Protein AF-A0A8B5S0A4-F1 (afdb_monomer)

Organism: Acinetobacter bereziniae (NCBI:txid106648)

Mean predicted aligned error: 8.19 Å

Secondary structure (DSSP, 8-state):
--PPPPPSEEEEEEETTEEEEEETTEEEEEETTEEEEEPTTSPEEE--HHHHHH-HHHHHHHHHHHHHHHHHHHHHHHHHT-PPPHHHHHHHHHTT----

Nearest PDB structures (foldseek):
  6n45-assembly1_B  TM=5.527E-01  e=1.061E-01  Homo sapiens
  5zn7-assembly1_C  TM=6.203E-01  e=3.363E+00  soil metagenome
  8ro0-assembly1_TF  TM=5.798E-01  e=4.047E+00  Caenorhabditis elegans
  6vc7-assembly2_B  TM=4.198E-01  e=5.509E+00  Salmonella enterica subsp. enterica serovar Typhimurium

Sequence (100 aa):
MTSIPQKKTEFISNENGEFRMRIYSYEYIQKDGEIYRVSKSGYLFLI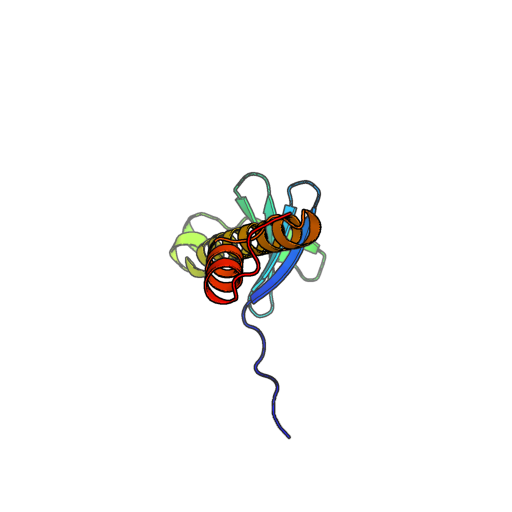EFAEHLEKPWIRLSFERERKFQKRKALAIGLQNSNIPSYERRAFKKRMGWVGA

Solvent-accessible surface area (backbone atoms only — not comparable to full-atom values): 5993 Å² total; per-residue (Å²): 135,85,79,76,80,79,68,58,63,44,83,73,49,76,54,98,72,35,40,31,34,32,49,64,95,40,43,33,38,35,44,96,90,45,48,24,41,47,44,99,88,67,50,76,42,75,61,48,72,69,56,45,69,77,41,48,65,59,61,52,48,54,56,50,49,52,54,47,52,53,52,50,53,49,51,52,50,39,62,73,65,67,54,71,48,72,67,54,46,55,48,32,54,75,71,67,68,74,86,132

Foldseek 3Di:
DDDDPPDQKDFDDCPPQWGWIDGHNWIWIDHPNWIWTQDPVGDTHTQDPVNCVVCVVVVVSSVVVVVVVVVVVVVVVCVVVVPQDPVSVVVCVVVVNPDD

Structure (mmCIF, N/CA/C/O backbone):
data_AF-A0A8B5S0A4-F1
#
_entry.id   AF-A0A8B5S0A4-F1
#
loop_
_atom_site.group_PDB
_atom_site.id
_atom_site.type_symbol
_atom_site.label_atom_id
_atom_site.label_alt_id
_atom_site.label_comp_id
_atom_site.label_asym_id
_atom_site.label_entity_id
_atom_site.label_seq_id
_atom_site.pdbx_PDB_ins_code
_atom_site.Cartn_x
_atom_site.Cartn_y
_atom_site.Cartn_z
_atom_site.occupancy
_atom_site.B_iso_or_equiv
_atom_site.auth_seq_id
_atom_site.auth_comp_id
_atom_site.auth_asym_id
_atom_site.auth_atom_id
_atom_site.pdbx_PDB_model_num
ATOM 1 N N . MET A 1 1 ? 20.474 -19.448 19.251 1.00 45.47 1 MET A N 1
ATOM 2 C CA . MET A 1 1 ? 19.165 -19.244 18.592 1.00 45.47 1 MET A CA 1
ATOM 3 C C . MET A 1 1 ? 19.140 -17.843 18.004 1.00 45.47 1 MET A C 1
ATOM 5 O O . MET A 1 1 ? 19.114 -16.881 18.757 1.00 45.47 1 MET A O 1
ATOM 9 N N . THR A 1 2 ? 19.246 -17.707 16.685 1.00 46.59 2 THR A N 1
ATOM 10 C CA . THR A 1 2 ? 19.137 -16.413 15.999 1.00 46.59 2 THR A CA 1
ATOM 11 C C . THR A 1 2 ? 17.657 -16.076 15.821 1.00 46.59 2 THR A C 1
ATOM 13 O O . THR A 1 2 ? 16.948 -16.729 15.062 1.00 46.59 2 THR A O 1
ATOM 16 N N . SER A 1 3 ? 17.170 -15.087 16.571 1.00 50.38 3 SER A N 1
ATOM 17 C CA . SER A 1 3 ? 15.828 -14.530 16.382 1.00 50.38 3 SER A CA 1
ATOM 18 C C . SER A 1 3 ? 15.753 -13.893 14.994 1.00 50.38 3 SER A C 1
ATOM 20 O O . SER A 1 3 ? 16.531 -12.988 14.686 1.00 50.38 3 SER A O 1
ATOM 22 N N . ILE A 1 4 ? 14.860 -14.385 14.133 1.00 64.44 4 ILE A N 1
ATOM 23 C CA . ILE A 1 4 ? 14.584 -13.743 12.845 1.00 64.44 4 ILE A CA 1
ATOM 24 C C . ILE A 1 4 ? 13.984 -12.368 13.166 1.00 64.44 4 ILE A C 1
ATOM 26 O O . ILE A 1 4 ? 12.984 -12.311 13.888 1.00 64.44 4 ILE A O 1
ATOM 30 N N . PRO A 1 5 ? 14.554 -11.257 12.664 1.00 67.44 5 PRO A N 1
ATOM 31 C CA . PRO A 1 5 ? 13.985 -9.943 12.911 1.00 67.44 5 PRO A CA 1
ATOM 32 C C . PRO A 1 5 ? 12.549 -9.923 12.384 1.00 67.44 5 PRO A C 1
ATOM 34 O O . PRO A 1 5 ? 12.306 -10.175 11.201 1.00 67.44 5 PRO A O 1
ATOM 37 N N . GLN A 1 6 ? 11.589 -9.651 13.271 1.00 66.62 6 GLN A N 1
ATOM 38 C CA . GLN A 1 6 ? 10.186 -9.554 12.886 1.00 66.62 6 GLN A CA 1
ATOM 39 C C . GLN A 1 6 ? 10.035 -8.458 11.826 1.00 66.62 6 GLN A C 1
ATOM 41 O O . GLN A 1 6 ? 10.424 -7.304 12.037 1.00 66.62 6 GLN A O 1
ATOM 46 N N . LYS A 1 7 ? 9.493 -8.826 10.660 1.00 74.44 7 LYS A N 1
ATOM 47 C CA . LYS A 1 7 ? 9.223 -7.868 9.587 1.00 74.44 7 LYS A CA 1
ATOM 48 C C . LYS A 1 7 ? 8.182 -6.865 10.075 1.00 74.44 7 LYS A C 1
ATOM 50 O O . LYS A 1 7 ? 7.077 -7.238 10.447 1.00 74.44 7 LYS A O 1
ATOM 55 N N . LYS A 1 8 ? 8.543 -5.581 10.054 1.00 85.88 8 LYS A N 1
ATOM 56 C CA . LYS A 1 8 ? 7.652 -4.483 10.466 1.00 85.88 8 LYS A CA 1
ATOM 57 C C . LYS A 1 8 ? 6.522 -4.238 9.464 1.00 85.88 8 LYS A C 1
ATOM 59 O O . LYS A 1 8 ? 5.478 -3.733 9.852 1.00 85.88 8 LYS A O 1
ATOM 64 N N . THR A 1 9 ? 6.732 -4.573 8.194 1.00 93.00 9 THR A N 1
ATOM 65 C CA . THR A 1 9 ? 5.747 -4.435 7.117 1.00 93.00 9 THR A CA 1
ATOM 66 C C . THR A 1 9 ? 5.807 -5.649 6.204 1.00 93.00 9 THR A C 1
ATOM 68 O O . THR A 1 9 ? 6.898 -6.108 5.855 1.00 93.00 9 THR A O 1
ATOM 71 N N . GLU A 1 10 ? 4.650 -6.145 5.789 1.00 94.06 10 GLU A N 1
ATOM 72 C CA . GLU A 1 10 ? 4.522 -7.291 4.896 1.00 94.06 10 GLU A CA 1
ATOM 73 C C . GLU A 1 10 ? 3.386 -7.056 3.897 1.00 94.06 10 GLU A C 1
ATOM 75 O O . GLU A 1 10 ? 2.245 -6.805 4.277 1.00 94.06 10 GLU A O 1
ATOM 80 N N . PHE A 1 11 ? 3.709 -7.124 2.606 1.00 95.12 11 PHE A N 1
ATOM 81 C CA . PHE A 1 11 ? 2.719 -7.100 1.536 1.00 95.12 11 PHE A CA 1
ATOM 82 C C . PHE A 1 11 ? 1.948 -8.420 1.503 1.00 95.12 11 PHE A C 1
ATOM 84 O O . PHE A 1 11 ? 2.570 -9.481 1.475 1.00 95.12 11 PHE A O 1
ATOM 91 N N . ILE A 1 12 ? 0.616 -8.341 1.479 1.00 94.75 12 ILE A N 1
ATOM 92 C CA . ILE A 1 12 ? -0.259 -9.516 1.443 1.00 94.75 12 ILE A CA 1
ATOM 93 C C . ILE A 1 12 ? -0.763 -9.729 0.017 1.00 94.75 12 ILE A C 1
ATOM 95 O O . ILE A 1 12 ? -0.475 -10.754 -0.594 1.00 94.75 12 ILE A O 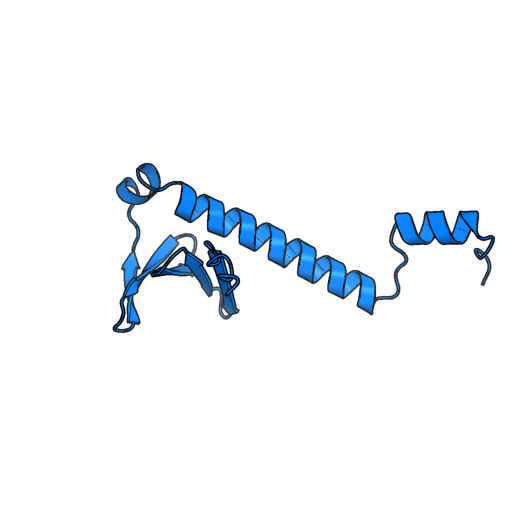1
ATOM 99 N N . SER A 1 13 ? -1.496 -8.756 -0.526 1.00 94.75 13 SER A N 1
ATOM 100 C CA . SER A 1 13 ? -2.097 -8.866 -1.855 1.00 94.75 13 SER A CA 1
ATOM 101 C C . SER A 1 13 ? -2.439 -7.499 -2.446 1.00 94.75 13 SER A C 1
ATOM 103 O O . SER A 1 13 ? -2.452 -6.475 -1.761 1.00 94.75 13 SER A O 1
ATOM 105 N N . ASN A 1 14 ? -2.678 -7.479 -3.754 1.00 93.75 14 ASN A N 1
ATOM 106 C CA . ASN A 1 14 ? -3.193 -6.322 -4.478 1.00 93.75 14 ASN A CA 1
ATOM 107 C C . ASN A 1 14 ? -4.172 -6.830 -5.540 1.00 93.75 14 ASN A C 1
ATOM 109 O O . ASN A 1 14 ? -3.780 -7.067 -6.682 1.00 93.75 14 ASN A O 1
ATOM 113 N N . GLU A 1 15 ? -5.412 -7.069 -5.127 1.00 91.44 15 GLU A N 1
ATOM 114 C CA . GLU A 1 15 ? -6.444 -7.745 -5.920 1.00 91.44 15 GLU A CA 1
ATOM 115 C C . GLU A 1 15 ? -7.751 -6.959 -5.832 1.00 91.44 15 GLU A C 1
ATOM 117 O O . GLU A 1 15 ? -8.049 -6.378 -4.795 1.00 91.44 15 GLU A O 1
ATOM 122 N N . ASN A 1 16 ? -8.534 -6.914 -6.915 1.00 90.38 16 ASN A N 1
ATOM 123 C CA . ASN A 1 16 ? -9.832 -6.217 -6.957 1.00 90.38 16 ASN A CA 1
ATOM 124 C C . ASN A 1 16 ? -9.782 -4.730 -6.544 1.00 90.38 16 ASN A C 1
ATOM 126 O O . ASN A 1 16 ? -10.762 -4.185 -6.051 1.00 90.38 16 ASN A O 1
ATOM 130 N N . GLY A 1 17 ? -8.633 -4.066 -6.720 1.00 88.56 17 GLY A N 1
ATOM 131 C CA . GLY A 1 17 ? -8.428 -2.686 -6.262 1.00 88.56 17 GLY A CA 1
ATOM 132 C C . GLY A 1 17 ? -8.159 -2.549 -4.757 1.00 88.56 17 GLY A C 1
ATOM 133 O O . GLY A 1 17 ? -7.946 -1.435 -4.280 1.00 88.56 17 GLY A O 1
ATOM 134 N N . GLU A 1 18 ? -8.102 -3.662 -4.023 1.00 94.44 18 GLU A N 1
ATOM 135 C CA . GLU A 1 18 ? -7.753 -3.715 -2.609 1.00 94.44 18 GLU A CA 1
ATOM 136 C C . GLU A 1 18 ? -6.261 -4.000 -2.435 1.00 94.44 18 GLU A C 1
ATOM 138 O O . GLU A 1 18 ? -5.768 -5.098 -2.708 1.00 94.44 18 GLU A O 1
ATOM 143 N N . PHE A 1 19 ? -5.533 -3.016 -1.919 1.00 95.94 19 PHE A N 1
ATOM 144 C CA . PHE A 1 19 ? -4.140 -3.197 -1.536 1.00 95.94 19 PHE A CA 1
ATOM 145 C C . PHE A 1 19 ? -4.079 -3.632 -0.074 1.00 95.94 19 PHE A C 1
ATOM 147 O O . PHE A 1 19 ? -4.397 -2.846 0.819 1.00 95.94 19 PHE A O 1
ATOM 154 N N . ARG A 1 20 ? -3.670 -4.872 0.187 1.00 96.38 20 ARG A N 1
ATOM 155 C CA . ARG A 1 20 ? -3.606 -5.448 1.532 1.00 96.38 20 ARG A CA 1
ATOM 156 C C . ARG A 1 20 ? -2.171 -5.536 2.019 1.00 96.38 20 ARG A C 1
ATOM 158 O O . ARG A 1 20 ? -1.286 -6.062 1.340 1.00 96.38 20 ARG A O 1
ATOM 165 N N . MET A 1 21 ? -1.941 -5.041 3.226 1.00 95.56 21 MET A N 1
ATOM 166 C CA . MET A 1 21 ? -0.620 -5.018 3.835 1.00 95.56 21 MET A CA 1
ATOM 167 C C . MET A 1 21 ? -0.733 -5.175 5.346 1.00 95.56 21 MET A C 1
ATOM 169 O O . MET A 1 21 ? -1.584 -4.567 5.992 1.00 95.56 21 MET A O 1
ATOM 173 N N . ARG A 1 22 ? 0.164 -5.965 5.925 1.00 95.19 22 ARG A N 1
ATOM 174 C CA . ARG A 1 22 ? 0.348 -6.053 7.368 1.00 95.19 22 ARG A CA 1
ATOM 175 C C . ARG A 1 22 ? 1.388 -5.033 7.804 1.00 95.19 22 ARG A C 1
ATOM 177 O O . ARG A 1 22 ? 2.473 -4.962 7.225 1.00 95.19 22 ARG A O 1
ATOM 184 N N . ILE A 1 23 ? 1.066 -4.252 8.828 1.00 94.19 23 ILE A N 1
ATOM 185 C CA . ILE A 1 23 ? 2.006 -3.346 9.487 1.00 94.19 23 ILE A CA 1
ATOM 186 C C . ILE A 1 23 ? 2.035 -3.708 10.967 1.00 94.19 23 ILE A C 1
ATOM 188 O O . ILE A 1 23 ? 1.011 -3.673 11.651 1.00 94.19 23 ILE A O 1
ATOM 192 N N . TYR A 1 24 ? 3.216 -4.075 11.456 1.00 90.00 24 TYR A N 1
ATOM 193 C CA . TYR A 1 24 ? 3.402 -4.726 12.748 1.00 90.00 24 TYR A CA 1
ATOM 194 C C . TYR A 1 24 ? 2.467 -5.939 12.883 1.0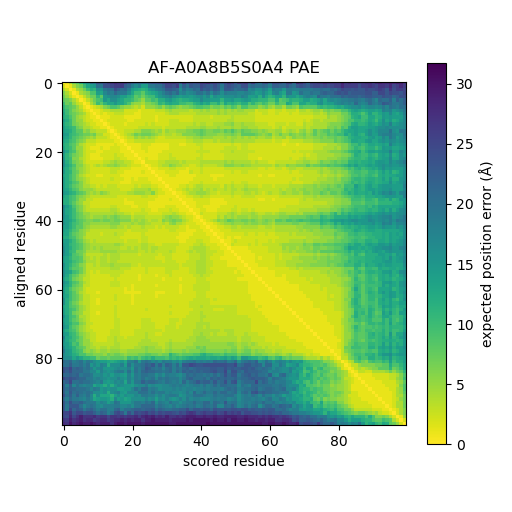0 90.00 24 TYR A C 1
ATOM 196 O O . TYR A 1 24 ? 2.55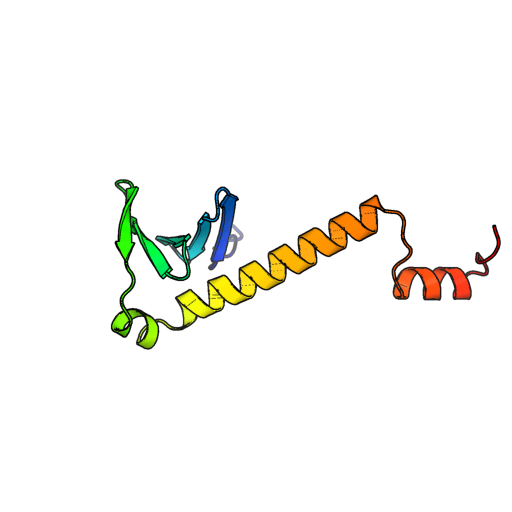5 -6.880 12.098 1.00 90.00 24 TYR A O 1
ATOM 204 N N . SER A 1 25 ? 1.559 -5.907 13.855 1.00 89.62 25 SER A N 1
ATOM 205 C CA . SER A 1 25 ? 0.631 -6.998 14.161 1.00 89.62 25 SER A CA 1
ATOM 206 C C . SER A 1 25 ? -0.764 -6.801 13.563 1.00 89.62 25 SER A C 1
ATOM 208 O O . SER A 1 25 ? -1.641 -7.624 13.814 1.00 89.62 25 SER A O 1
ATOM 210 N N . TYR A 1 26 ? -0.994 -5.714 12.820 1.00 92.44 26 TYR A N 1
ATOM 211 C CA . TYR A 1 26 ? -2.307 -5.366 12.279 1.00 92.44 26 TYR A CA 1
ATOM 212 C C . TYR A 1 26 ? -2.325 -5.468 10.762 1.00 92.44 26 TYR A C 1
ATOM 214 O O . TYR A 1 26 ? -1.369 -5.098 10.078 1.00 92.44 26 TYR A O 1
ATOM 222 N N . GLU A 1 27 ? -3.445 -5.944 10.240 1.00 95.31 27 GLU A N 1
ATOM 223 C CA . GLU A 1 27 ? -3.723 -5.933 8.813 1.00 95.31 27 GLU A CA 1
ATOM 224 C C . GLU A 1 27 ? -4.451 -4.653 8.432 1.00 95.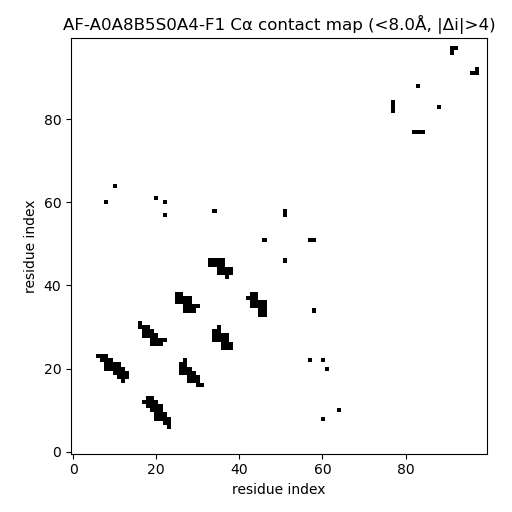31 27 GLU A C 1
ATOM 226 O O . GLU A 1 27 ? -5.323 -4.164 9.155 1.00 95.31 27 GLU A O 1
ATOM 231 N N . TYR A 1 28 ? -4.071 -4.115 7.282 1.00 96.25 28 TYR A N 1
ATOM 232 C CA . TYR A 1 28 ? -4.642 -2.915 6.712 1.00 96.25 28 TYR A CA 1
ATOM 233 C C . TYR A 1 28 ? -4.998 -3.157 5.251 1.00 96.25 28 TYR A C 1
ATOM 235 O O . TYR A 1 28 ? -4.279 -3.847 4.523 1.00 96.25 28 TYR A O 1
ATOM 243 N N . ILE A 1 29 ? -6.093 -2.548 4.819 1.00 96.69 29 ILE A N 1
ATOM 244 C CA . ILE A 1 29 ? -6.577 -2.592 3.444 1.00 96.69 29 ILE A CA 1
ATOM 245 C C . ILE A 1 29 ? -6.712 -1.161 2.962 1.00 96.69 29 ILE A C 1
ATOM 247 O O . ILE A 1 29 ? -7.346 -0.347 3.623 1.00 96.69 29 ILE A O 1
ATOM 251 N N . GLN A 1 30 ? -6.137 -0.854 1.808 1.00 96.25 30 GLN A N 1
ATOM 252 C CA . GLN A 1 30 ? -6.416 0.385 1.104 1.00 96.25 30 GLN A CA 1
ATOM 253 C C . GLN A 1 30 ? -7.335 0.091 -0.078 1.00 96.25 30 GLN A C 1
ATOM 255 O O . GLN A 1 30 ? -6.966 -0.698 -0.949 1.00 96.25 30 GLN A O 1
ATOM 260 N N . LYS A 1 31 ? -8.498 0.744 -0.116 1.00 95.19 31 LYS A N 1
ATOM 261 C CA . LYS A 1 31 ? -9.464 0.690 -1.224 1.00 95.19 31 LYS A CA 1
ATOM 262 C C . LYS A 1 31 ? -10.046 2.083 -1.450 1.00 95.19 31 LYS A C 1
ATOM 264 O O . LYS A 1 31 ? -10.170 2.846 -0.499 1.00 95.19 31 LYS A O 1
ATOM 269 N N . ASP A 1 32 ? -10.293 2.445 -2.705 1.00 91.81 32 ASP A N 1
ATOM 270 C CA . ASP A 1 32 ? -10.868 3.747 -3.095 1.00 91.81 32 ASP A CA 1
ATOM 271 C C . ASP A 1 32 ? -10.131 4.987 -2.540 1.00 91.81 32 ASP A C 1
ATOM 273 O O . ASP A 1 32 ? -10.688 6.069 -2.405 1.00 91.81 32 ASP A O 1
ATOM 277 N N . GLY A 1 33 ? -8.835 4.842 -2.236 1.00 89.62 3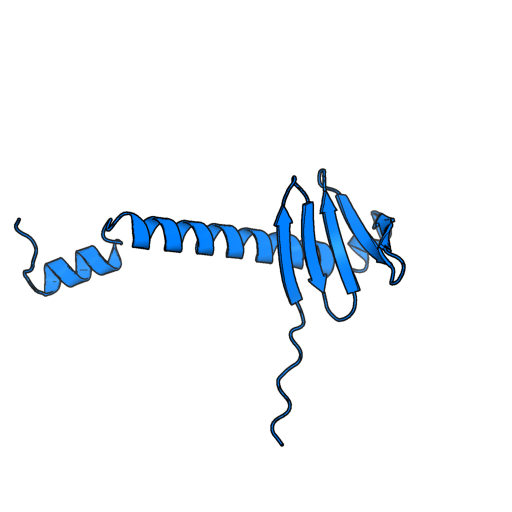3 GLY A N 1
ATOM 278 C CA . GLY A 1 33 ? -7.995 5.906 -1.671 1.00 89.62 33 GLY A CA 1
ATOM 279 C C . GLY A 1 33 ? -7.988 5.974 -0.141 1.00 89.62 33 GLY A C 1
ATOM 280 O O . GLY A 1 33 ? -7.063 6.560 0.424 1.00 89.62 33 GLY A O 1
ATOM 281 N N . GLU A 1 34 ? -8.922 5.302 0.523 1.00 95.00 34 GLU A N 1
ATOM 282 C CA . GLU A 1 34 ? -9.038 5.233 1.979 1.00 95.00 34 GLU A CA 1
ATOM 283 C C . GLU A 1 34 ? -8.314 4.013 2.551 1.00 95.00 34 GLU A C 1
ATOM 285 O O . GLU A 1 34 ? -8.155 2.991 1.879 1.00 95.00 34 GLU A O 1
ATOM 290 N N . ILE A 1 35 ? -7.854 4.116 3.800 1.00 96.12 35 ILE A N 1
ATOM 291 C CA . ILE A 1 35 ? -7.169 3.027 4.500 1.00 96.12 35 ILE A CA 1
ATOM 292 C C . ILE A 1 35 ? -8.055 2.538 5.641 1.00 96.12 35 ILE A C 1
ATOM 294 O O . ILE A 1 35 ? -8.525 3.316 6.464 1.00 96.12 35 ILE A O 1
ATOM 298 N N . TYR A 1 36 ? -8.223 1.226 5.712 1.00 96.81 36 TYR A N 1
ATOM 299 C CA . TYR A 1 36 ? -8.997 0.526 6.718 1.00 96.81 36 TYR A CA 1
ATOM 300 C C . TYR A 1 36 ? -8.078 -0.389 7.521 1.00 96.81 36 TYR A C 1
ATOM 302 O O . TYR A 1 36 ? -7.218 -1.064 6.954 1.00 96.81 36 TYR A O 1
ATOM 310 N N . ARG A 1 37 ? -8.269 -0.457 8.837 1.00 95.88 37 ARG A N 1
ATOM 311 C CA . ARG A 1 37 ? -7.672 -1.480 9.699 1.00 95.88 37 ARG A CA 1
ATOM 312 C C . ARG A 1 37 ? -8.614 -2.675 9.798 1.00 95.88 37 ARG A C 1
ATOM 314 O O . ARG A 1 37 ? -9.794 -2.509 10.097 1.00 95.88 37 ARG A O 1
ATOM 321 N N . VAL A 1 38 ? -8.082 -3.876 9.622 1.00 96.19 38 VAL A N 1
ATOM 322 C CA . VAL A 1 38 ? -8.828 -5.132 9.732 1.00 96.19 38 VAL A CA 1
ATOM 323 C C . VAL A 1 38 ? -8.819 -5.615 11.182 1.00 96.19 38 VAL A C 1
ATOM 325 O O . VAL A 1 38 ? -7.776 -5.666 11.840 1.00 96.19 38 VAL A O 1
ATOM 328 N N . SER A 1 39 ? -9.994 -5.952 11.705 1.00 93.69 39 SER A N 1
ATOM 329 C CA . SER A 1 39 ? -10.151 -6.589 13.011 1.00 93.69 39 SER A CA 1
ATOM 330 C C . SER A 1 39 ? -9.818 -8.083 12.941 1.00 93.69 39 SER A C 1
ATOM 332 O O . SER A 1 39 ? -9.840 -8.691 11.875 1.00 93.69 39 SER A O 1
ATOM 334 N N . LYS A 1 40 ? -9.611 -8.731 14.094 1.00 88.94 40 LYS A N 1
ATOM 335 C CA . LYS A 1 40 ? -9.464 -10.200 14.146 1.00 88.94 40 LYS A CA 1
ATOM 336 C C . LYS A 1 40 ? -10.686 -10.953 13.598 1.00 88.94 40 LYS A C 1
ATOM 338 O O . LYS A 1 40 ? -10.545 -12.077 13.139 1.00 88.94 40 LYS A O 1
ATOM 343 N N . SER A 1 41 ? -11.866 -10.340 13.666 1.00 89.19 41 SER A N 1
ATOM 344 C CA . SER A 1 41 ? -13.128 -10.866 13.135 1.00 89.19 41 SER A CA 1
ATOM 345 C C . SER A 1 41 ? -13.387 -10.476 11.673 1.00 89.19 41 SER A C 1
ATOM 347 O O . SER A 1 41 ? -14.427 -10.834 11.136 1.00 89.19 41 SER A O 1
ATOM 349 N N . GLY A 1 42 ? -12.464 -9.755 11.024 1.00 89.44 42 GLY A N 1
ATOM 350 C CA . GLY A 1 42 ? -12.574 -9.349 9.620 1.00 89.44 42 GLY A CA 1
ATOM 351 C C . GLY A 1 42 ? -13.335 -8.041 9.376 1.00 89.44 42 GLY A C 1
ATOM 352 O O . GLY A 1 42 ? -13.514 -7.653 8.225 1.00 89.44 42 GLY A O 1
ATOM 353 N N . TYR A 1 43 ? -13.757 -7.331 10.426 1.00 92.81 43 TYR A N 1
ATOM 354 C CA . TYR A 1 43 ? -14.393 -6.018 10.279 1.00 92.81 43 TYR A CA 1
ATOM 355 C C . TYR A 1 43 ? -13.380 -4.953 9.864 1.00 92.81 43 TYR A C 1
ATOM 357 O O . TYR A 1 43 ? -12.241 -4.941 10.336 1.00 92.81 43 TYR A O 1
ATOM 365 N N . LEU A 1 44 ? -13.826 -4.031 9.012 1.00 94.81 44 LEU A N 1
ATOM 366 C CA . LEU A 1 44 ? -13.024 -2.920 8.516 1.00 94.81 44 LEU A CA 1
ATOM 367 C C . LEU A 1 44 ? -13.324 -1.657 9.321 1.00 94.81 44 LEU A C 1
ATOM 369 O O . LEU A 1 44 ? -14.452 -1.172 9.327 1.00 94.81 44 LEU A O 1
ATOM 373 N N . PHE A 1 45 ? -12.299 -1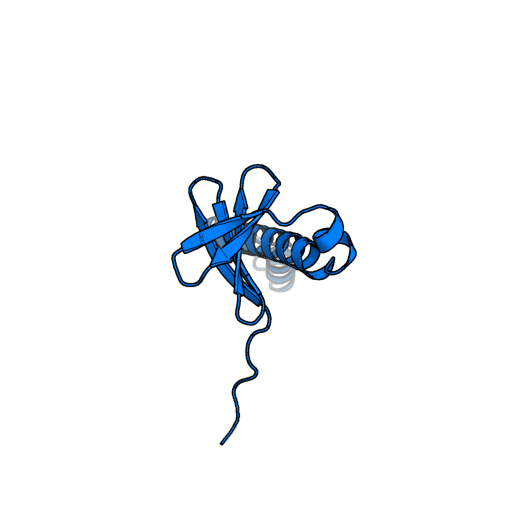.113 9.968 1.00 95.25 45 PHE A N 1
ATOM 374 C CA . PHE A 1 45 ? -12.350 0.184 10.631 1.00 95.25 45 PHE A CA 1
ATOM 375 C C . PHE A 1 45 ? -11.673 1.218 9.745 1.00 95.25 45 PHE A C 1
ATOM 377 O O . PHE A 1 45 ? -10.475 1.095 9.489 1.00 95.25 45 PHE A O 1
ATOM 384 N N . LEU A 1 46 ? -12.425 2.209 9.272 1.00 96.19 46 LEU A N 1
ATOM 385 C CA . LEU A 1 46 ? -11.852 3.330 8.533 1.00 96.19 46 LEU A CA 1
ATOM 386 C C . LEU A 1 46 ? -10.856 4.070 9.431 1.00 96.19 46 LEU A C 1
ATOM 388 O O . LEU A 1 46 ? -11.162 4.373 10.583 1.00 96.19 46 LEU A O 1
ATOM 392 N N . ILE A 1 47 ? -9.666 4.345 8.904 1.00 94.69 47 ILE A N 1
ATOM 393 C CA . ILE A 1 47 ? -8.703 5.213 9.572 1.00 94.69 47 ILE A CA 1
ATOM 394 C C . ILE A 1 47 ? -9.090 6.647 9.257 1.00 94.69 47 ILE A C 1
ATOM 396 O O . ILE A 1 47 ? -8.991 7.102 8.118 1.00 94.69 47 ILE A O 1
ATOM 400 N N . GLU A 1 48 ? -9.541 7.359 10.280 1.00 94.25 48 GLU A N 1
ATOM 401 C CA . GLU A 1 48 ? -9.920 8.756 10.138 1.00 94.25 48 GLU A CA 1
ATOM 402 C C . GLU A 1 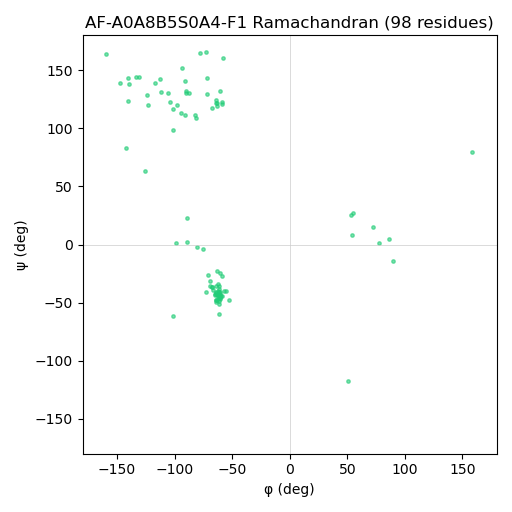48 ? -8.700 9.667 9.964 1.00 94.25 48 GLU A C 1
ATOM 404 O O . GLU A 1 48 ? -7.549 9.315 10.245 1.00 94.25 48 GLU A O 1
ATOM 409 N N . PHE A 1 49 ? -8.964 10.899 9.534 1.00 91.88 49 PHE A N 1
ATOM 410 C CA . PHE A 1 49 ? -7.932 11.908 9.324 1.00 91.88 49 PHE A CA 1
ATOM 411 C C . PHE A 1 49 ? -7.073 12.161 10.576 1.00 91.88 49 PHE A C 1
ATOM 413 O O . PHE A 1 49 ? -5.853 12.279 10.462 1.00 91.88 49 PHE A O 1
ATOM 420 N N . ALA A 1 50 ? -7.680 12.188 11.766 1.00 92.88 50 ALA A N 1
ATOM 421 C CA . ALA A 1 50 ? -6.955 12.381 13.022 1.00 92.88 50 ALA A CA 1
ATOM 422 C C . ALA A 1 50 ? -5.926 11.263 13.268 1.00 92.88 50 ALA A C 1
ATOM 424 O O . ALA A 1 50 ? -4.763 11.541 13.562 1.00 92.88 50 ALA A O 1
ATOM 425 N N . GLU A 1 51 ? -6.301 10.000 13.044 1.00 92.88 51 GLU A N 1
ATOM 426 C CA . GLU A 1 51 ? -5.375 8.875 13.202 1.00 92.88 51 GLU A CA 1
ATOM 427 C C . GLU A 1 51 ? -4.280 8.883 12.120 1.00 92.88 51 GLU A C 1
ATOM 429 O O . GLU A 1 51 ? -3.136 8.512 12.389 1.00 92.88 51 GLU A O 1
ATOM 434 N N . HIS A 1 52 ? -4.575 9.375 10.913 1.00 91.12 52 HIS A N 1
ATOM 435 C CA . HIS A 1 52 ? -3.549 9.598 9.894 1.00 91.12 52 HIS A CA 1
ATOM 436 C C . HIS A 1 52 ? -2.494 10.633 10.304 1.00 91.12 52 HIS A C 1
ATOM 438 O O . HIS A 1 52 ? -1.328 10.469 9.933 1.00 91.12 52 HIS A O 1
ATOM 444 N N . LEU A 1 53 ? -2.874 11.665 11.064 1.00 93.50 53 LEU A N 1
ATOM 445 C CA . LEU A 1 53 ? -1.937 12.657 11.597 1.00 93.50 53 LEU A CA 1
ATOM 446 C C . LEU A 1 53 ? -1.080 12.088 12.729 1.00 93.50 53 LEU A C 1
ATOM 448 O O . LEU A 1 53 ? 0.124 12.336 12.763 1.00 93.50 53 LEU A O 1
ATOM 452 N N . GLU A 1 54 ? -1.671 11.293 13.621 1.00 95.56 54 GLU A N 1
ATOM 453 C CA . GLU A 1 54 ? -0.934 10.637 14.707 1.00 95.56 54 GLU A CA 1
ATOM 454 C C . GLU A 1 54 ? 0.002 9.533 14.195 1.00 95.56 54 GLU A C 1
ATOM 456 O O . GLU A 1 54 ? 1.094 9.314 14.727 1.00 95.56 54 GLU A O 1
ATOM 461 N N . LYS A 1 55 ? -0.416 8.816 13.146 1.00 93.81 55 LYS A N 1
ATOM 462 C CA . LYS A 1 55 ? 0.279 7.642 12.599 1.00 93.81 55 LYS A CA 1
ATOM 463 C C . LYS A 1 55 ? 0.557 7.805 11.099 1.00 93.81 55 LYS A C 1
ATOM 465 O O . LYS A 1 55 ? 0.127 6.975 10.287 1.00 93.81 55 LYS A O 1
ATOM 470 N N . PRO A 1 56 ? 1.371 8.801 10.696 1.00 94.50 56 PRO A N 1
ATOM 471 C CA . PRO A 1 56 ? 1.667 9.057 9.283 1.00 94.50 56 PRO A CA 1
ATOM 472 C C . PRO A 1 56 ? 2.410 7.887 8.621 1.00 94.50 56 PRO A C 1
ATOM 474 O O . PRO A 1 56 ? 2.343 7.685 7.405 1.00 94.50 56 PRO A O 1
ATOM 477 N N . TRP A 1 57 ? 3.091 7.064 9.425 1.00 93.31 57 TRP A N 1
ATOM 478 C CA . TRP A 1 57 ? 3.789 5.863 8.976 1.00 93.31 57 TRP A CA 1
ATOM 479 C C . TRP A 1 57 ? 2.865 4.833 8.317 1.00 93.31 57 TRP A C 1
ATOM 481 O O . TRP A 1 57 ? 3.352 4.070 7.483 1.00 93.31 57 TRP A O 1
ATOM 491 N N . ILE A 1 58 ? 1.559 4.822 8.622 1.00 93.94 58 ILE A N 1
ATOM 492 C CA . ILE A 1 58 ? 0.591 3.934 7.961 1.00 93.94 58 ILE A CA 1
ATOM 493 C C . ILE A 1 58 ? 0.568 4.267 6.470 1.00 93.94 58 ILE A C 1
ATOM 495 O O . ILE A 1 58 ? 0.958 3.447 5.639 1.00 93.94 58 ILE A O 1
ATOM 499 N N . ARG A 1 59 ? 0.219 5.513 6.133 1.00 94.06 59 ARG A N 1
ATOM 500 C CA . ARG A 1 59 ? 0.138 5.988 4.747 1.00 94.06 59 ARG A CA 1
ATOM 501 C C . ARG A 1 59 ? 1.479 5.871 4.020 1.00 94.06 59 ARG A C 1
ATOM 503 O O . ARG A 1 59 ? 1.531 5.361 2.901 1.00 94.06 59 ARG A O 1
ATOM 510 N N . LEU A 1 60 ? 2.573 6.261 4.675 1.00 94.75 60 LEU A N 1
ATOM 511 C CA . LEU A 1 60 ? 3.918 6.162 4.098 1.00 94.75 60 LEU A CA 1
ATOM 512 C C . LEU A 1 60 ? 4.313 4.717 3.770 1.00 94.75 60 LEU A C 1
ATOM 514 O O . LEU A 1 60 ? 4.997 4.481 2.772 1.00 94.75 60 LEU A O 1
ATOM 518 N N . SER A 1 61 ? 3.893 3.747 4.584 1.00 94.94 61 SER A N 1
ATOM 519 C CA . SER A 1 61 ? 4.156 2.331 4.314 1.00 94.94 61 SER A CA 1
ATOM 520 C C . SER A 1 61 ? 3.447 1.881 3.037 1.00 94.94 61 SER A C 1
ATOM 522 O O . SER A 1 61 ? 4.077 1.251 2.191 1.00 94.94 61 SER A O 1
ATOM 524 N N . PHE A 1 62 ? 2.185 2.283 2.839 1.00 94.69 62 PHE A N 1
ATOM 525 C CA . PHE A 1 62 ? 1.426 1.948 1.628 1.00 94.69 62 PHE A CA 1
ATOM 526 C C . PHE A 1 62 ? 2.071 2.542 0.374 1.00 94.69 62 PHE A C 1
ATOM 528 O O . PHE A 1 62 ? 2.235 1.861 -0.639 1.00 94.69 62 PHE A O 1
ATOM 535 N N . GLU A 1 63 ? 2.493 3.805 0.434 1.00 94.56 63 GLU A N 1
ATOM 536 C CA . GLU A 1 63 ? 3.158 4.467 -0.690 1.00 94.56 63 GLU A CA 1
ATOM 537 C C . GLU A 1 63 ? 4.497 3.808 -1.048 1.00 94.56 63 GLU A C 1
ATOM 539 O O . GLU A 1 63 ? 4.812 3.619 -2.230 1.00 94.56 63 GLU A O 1
ATOM 544 N N . ARG A 1 64 ? 5.291 3.438 -0.034 1.00 95.19 64 ARG A N 1
ATOM 545 C CA . ARG A 1 64 ? 6.571 2.739 -0.214 1.00 95.19 64 ARG A CA 1
ATOM 546 C C . ARG A 1 64 ? 6.372 1.365 -0.837 1.00 95.19 64 ARG A C 1
ATOM 548 O O . ARG A 1 64 ? 7.047 1.057 -1.822 1.00 95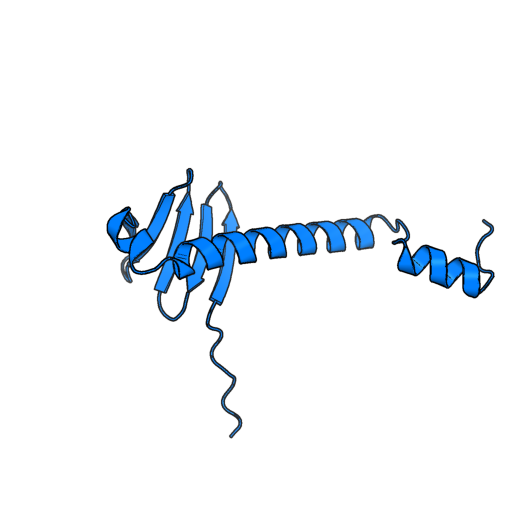.19 64 ARG A O 1
ATOM 555 N N . GLU A 1 65 ? 5.433 0.586 -0.310 1.00 95.50 65 GLU A N 1
ATOM 556 C CA . GLU A 1 65 ? 5.154 -0.760 -0.800 1.00 95.50 65 GLU A CA 1
ATOM 557 C C . GLU A 1 65 ? 4.610 -0.717 -2.232 1.00 95.50 65 GLU A C 1
ATOM 559 O O . GLU A 1 65 ? 5.100 -1.426 -3.107 1.00 95.50 65 GLU A O 1
ATOM 564 N N . ARG A 1 66 ? 3.704 0.218 -2.548 1.00 93.75 66 ARG A N 1
ATOM 565 C CA . ARG A 1 66 ? 3.199 0.411 -3.917 1.00 93.75 66 ARG A CA 1
ATOM 566 C C . ARG A 1 66 ? 4.323 0.727 -4.907 1.00 93.75 66 ARG A C 1
ATOM 568 O O . ARG A 1 66 ? 4.364 0.167 -6.003 1.00 93.75 66 ARG A O 1
ATOM 575 N N . LYS A 1 67 ? 5.255 1.614 -4.539 1.00 95.31 67 LYS A N 1
ATOM 576 C CA . LYS A 1 67 ? 6.443 1.908 -5.362 1.00 95.31 67 LYS A CA 1
ATOM 577 C C . LYS A 1 67 ? 7.319 0.666 -5.537 1.00 95.31 67 LYS A C 1
ATOM 579 O O . LYS A 1 67 ? 7.832 0.443 -6.632 1.00 95.31 67 LYS A O 1
ATOM 584 N N . PHE A 1 68 ? 7.484 -0.137 -4.489 1.00 95.38 68 PHE A N 1
ATOM 585 C CA . PHE A 1 68 ? 8.239 -1.385 -4.553 1.00 95.38 68 PHE A CA 1
ATOM 586 C C . PHE A 1 68 ? 7.587 -2.405 -5.494 1.00 95.38 68 PHE A C 1
ATOM 588 O O . PHE A 1 68 ? 8.262 -2.879 -6.406 1.00 95.38 68 PHE A O 1
ATOM 595 N N . GLN A 1 69 ? 6.283 -2.658 -5.366 1.00 94.31 69 GLN A N 1
ATOM 596 C CA . GLN A 1 69 ? 5.558 -3.584 -6.241 1.00 94.31 69 GLN A CA 1
ATOM 597 C C . GLN A 1 69 ? 5.591 -3.138 -7.709 1.00 94.31 69 GLN A C 1
ATOM 599 O O . GLN A 1 69 ? 5.819 -3.962 -8.592 1.00 94.31 69 GLN A O 1
ATOM 604 N N . LYS A 1 70 ? 5.490 -1.828 -7.989 1.00 94.00 70 LYS A N 1
ATOM 605 C CA . LYS A 1 70 ? 5.675 -1.290 -9.351 1.00 94.00 70 LYS A CA 1
ATOM 606 C C . LYS A 1 70 ? 7.072 -1.581 -9.911 1.00 94.00 70 LYS A C 1
ATOM 608 O O . LYS A 1 70 ? 7.189 -2.037 -11.045 1.00 94.00 70 LYS A O 1
ATOM 613 N N . ARG A 1 71 ? 8.133 -1.349 -9.126 1.00 93.94 71 ARG A N 1
ATOM 614 C CA . ARG A 1 71 ? 9.515 -1.664 -9.543 1.00 93.94 71 ARG A CA 1
ATOM 615 C C . ARG A 1 71 ? 9.718 -3.163 -9.751 1.00 93.94 71 ARG A C 1
ATOM 617 O O . ARG A 1 71 ? 10.364 -3.551 -10.717 1.00 93.94 71 ARG A O 1
ATOM 624 N N . LYS A 1 72 ? 9.147 -3.993 -8.874 1.00 94.19 72 LYS A N 1
ATOM 625 C CA . LYS A 1 72 ? 9.192 -5.455 -8.975 1.00 94.19 72 LYS A CA 1
ATOM 626 C C . LYS A 1 72 ? 8.512 -5.940 -10.258 1.00 94.19 72 LYS A C 1
ATOM 628 O O . LYS A 1 72 ? 9.119 -6.698 -11.004 1.00 94.19 72 LYS A O 1
ATOM 633 N N . ALA A 1 73 ? 7.303 -5.457 -10.548 1.00 91.88 73 ALA A N 1
ATOM 634 C CA . ALA A 1 73 ? 6.576 -5.797 -11.770 1.00 91.88 73 ALA A CA 1
ATOM 635 C C . ALA A 1 73 ? 7.345 -5.370 -13.031 1.00 91.88 73 ALA A C 1
ATOM 637 O O . ALA A 1 73 ? 7.471 -6.152 -13.971 1.00 91.88 73 ALA A O 1
ATOM 638 N N . LEU A 1 74 ? 7.929 -4.166 -13.025 1.00 90.38 74 LEU A N 1
ATOM 639 C CA . LEU A 1 74 ? 8.774 -3.688 -14.121 1.00 90.38 74 LEU A CA 1
ATOM 640 C C . LEU A 1 74 ? 10.004 -4.582 -14.330 1.00 90.38 74 LEU A C 1
ATOM 642 O O . LEU A 1 74 ? 10.306 -4.947 -15.461 1.00 90.38 74 LEU A O 1
ATOM 646 N N . ALA A 1 75 ? 10.703 -4.952 -13.254 1.00 87.44 75 ALA A N 1
ATOM 647 C CA . ALA A 1 75 ? 11.872 -5.822 -13.334 1.00 87.44 75 ALA A CA 1
ATOM 648 C C . ALA A 1 75 ? 11.520 -7.203 -13.912 1.00 87.44 75 ALA A C 1
ATOM 650 O O . ALA A 1 75 ? 12.229 -7.683 -14.793 1.00 87.44 75 ALA A O 1
ATOM 651 N N . ILE A 1 76 ? 10.400 -7.794 -13.481 1.00 89.19 76 ILE A N 1
ATOM 652 C CA . ILE A 1 76 ? 9.886 -9.060 -14.028 1.00 89.19 76 ILE A CA 1
ATOM 653 C C . ILE A 1 76 ? 9.568 -8.908 -15.523 1.00 89.19 76 ILE A C 1
ATOM 655 O O . ILE A 1 76 ? 9.988 -9.732 -16.331 1.00 89.19 76 ILE A O 1
ATOM 659 N N . GLY A 1 77 ? 8.890 -7.826 -15.919 1.00 87.44 77 GLY A N 1
ATOM 660 C CA . GLY A 1 77 ? 8.594 -7.546 -17.327 1.00 87.44 77 GLY A CA 1
ATOM 661 C C . GLY A 1 77 ? 9.852 -7.381 -18.189 1.00 87.44 77 GLY A C 1
ATOM 662 O O . GLY A 1 77 ? 9.920 -7.909 -19.299 1.00 87.44 77 GLY A O 1
ATOM 663 N N . LEU A 1 78 ? 10.885 -6.703 -17.679 1.00 83.81 78 LEU A N 1
ATOM 664 C CA . LEU A 1 78 ? 12.175 -6.551 -18.364 1.00 83.81 78 LEU A CA 1
ATOM 665 C C . LEU A 1 78 ? 12.933 -7.879 -18.489 1.00 83.81 78 LEU A C 1
ATOM 667 O O . LEU A 1 78 ? 13.531 -8.142 -19.530 1.00 83.81 78 LEU A O 1
ATOM 671 N N . GLN A 1 79 ? 12.888 -8.726 -17.457 1.00 81.75 79 GLN A N 1
ATOM 672 C CA . GLN A 1 79 ? 13.454 -10.075 -17.512 1.00 81.75 79 GLN A CA 1
ATOM 673 C C . GLN A 1 79 ? 12.739 -10.936 -18.561 1.00 81.75 79 GLN A C 1
ATOM 675 O O . GLN A 1 79 ? 13.402 -11.531 -19.407 1.00 81.75 79 GLN A O 1
ATOM 680 N N . ASN A 1 80 ? 11.403 -10.943 -18.562 1.00 82.38 80 ASN A N 1
ATOM 681 C CA . ASN A 1 80 ? 10.601 -11.749 -19.487 1.00 82.38 80 ASN A CA 1
ATOM 682 C C . ASN A 1 80 ? 10.722 -11.286 -20.944 1.00 82.38 80 ASN A C 1
ATOM 684 O O . ASN A 1 80 ? 10.733 -12.102 -21.858 1.00 82.38 80 ASN A O 1
ATOM 688 N N . SER A 1 81 ? 10.825 -9.976 -21.174 1.00 75.25 81 SER A N 1
ATOM 689 C CA . SER A 1 81 ? 10.905 -9.405 -22.524 1.00 75.25 81 SER A CA 1
ATOM 690 C C . SER A 1 81 ? 12.273 -9.583 -23.192 1.00 75.25 81 SER A C 1
ATOM 692 O O . SER A 1 81 ? 12.439 -9.179 -24.340 1.00 75.25 81 SER A O 1
ATOM 694 N N . ASN A 1 82 ? 13.271 -10.155 -22.500 1.00 69.44 82 ASN A N 1
ATOM 695 C CA . ASN A 1 82 ? 14.668 -10.235 -22.951 1.00 69.44 82 ASN A CA 1
ATOM 696 C C . ASN A 1 82 ? 15.291 -8.874 -23.339 1.00 69.44 82 ASN A C 1
ATOM 698 O O . ASN A 1 82 ? 16.427 -8.835 -23.827 1.00 69.44 82 ASN A O 1
ATOM 702 N N . ILE A 1 83 ? 14.597 -7.756 -23.083 1.00 67.12 83 ILE A N 1
ATOM 703 C CA . ILE A 1 83 ? 15.040 -6.406 -23.419 1.00 67.12 83 ILE A CA 1
ATOM 704 C C . ILE A 1 83 ? 16.254 -6.093 -22.544 1.00 67.12 83 ILE A C 1
ATOM 706 O O . ILE A 1 83 ? 16.148 -6.053 -21.316 1.00 67.12 83 ILE A O 1
ATOM 710 N N . PRO A 1 84 ? 17.434 -5.856 -23.139 1.00 68.50 84 PRO A N 1
ATOM 711 C CA . PRO A 1 84 ? 18.618 -5.572 -22.351 1.00 68.50 84 PRO A CA 1
ATOM 712 C C . PRO A 1 84 ? 18.427 -4.267 -21.570 1.00 68.50 84 PRO A C 1
ATOM 714 O O . PRO A 1 84 ? 18.209 -3.214 -22.181 1.00 68.50 84 PRO A O 1
ATOM 717 N N . SER A 1 85 ? 18.534 -4.331 -20.238 1.00 72.69 85 SER A N 1
ATOM 718 C CA . SER A 1 85 ? 18.637 -3.140 -19.386 1.00 72.69 85 SER A CA 1
ATOM 719 C C . SER A 1 85 ? 19.844 -2.293 -19.801 1.00 72.69 85 SER A C 1
ATOM 721 O O . SER A 1 85 ? 20.763 -2.801 -20.445 1.00 72.69 85 SER A O 1
ATOM 723 N N . TYR A 1 86 ? 19.877 -1.012 -19.425 1.00 78.50 86 TYR A N 1
ATOM 724 C CA . TYR A 1 86 ? 21.024 -0.145 -19.722 1.00 78.50 86 TYR A CA 1
ATOM 725 C C . TYR A 1 86 ? 22.352 -0.766 -19.258 1.00 78.50 86 TYR A C 1
ATOM 727 O O . TYR A 1 86 ? 23.288 -0.876 -20.046 1.00 78.50 86 TYR A O 1
ATOM 735 N N . GLU A 1 87 ? 22.401 -1.269 -18.023 1.00 74.25 87 GLU A N 1
ATOM 736 C CA . GLU A 1 87 ? 23.579 -1.947 -17.470 1.00 74.25 87 GLU A CA 1
ATOM 737 C C . GLU A 1 87 ? 23.949 -3.202 -18.268 1.00 74.25 87 GLU A C 1
ATOM 739 O O . GLU A 1 87 ? 25.119 -3.414 -18.581 1.00 74.25 87 GLU A O 1
ATOM 744 N N . ARG A 1 88 ? 22.959 -4.003 -18.690 1.00 75.62 88 ARG A N 1
ATOM 745 C CA . ARG A 1 88 ? 23.193 -5.191 -19.523 1.00 75.62 88 ARG A CA 1
ATOM 746 C C . ARG A 1 88 ? 23.681 -4.821 -20.926 1.00 75.62 88 ARG A C 1
ATOM 748 O O . ARG A 1 88 ? 24.537 -5.520 -21.462 1.00 75.62 88 ARG A O 1
ATOM 755 N N . ARG A 1 89 ? 23.180 -3.729 -21.521 1.00 79.06 89 ARG A N 1
ATOM 756 C CA . ARG A 1 89 ? 23.678 -3.184 -22.802 1.00 79.06 89 ARG A CA 1
ATOM 757 C C . ARG A 1 89 ? 25.119 -2.711 -22.663 1.00 79.06 89 ARG A C 1
ATOM 759 O O . ARG A 1 89 ? 25.951 -3.080 -23.485 1.00 79.06 89 ARG A O 1
ATOM 766 N N . ALA A 1 90 ? 25.417 -1.941 -21.617 1.00 82.44 90 ALA A N 1
ATOM 767 C CA . ALA A 1 90 ? 26.757 -1.440 -21.334 1.00 82.44 90 ALA A CA 1
ATOM 768 C C . ALA A 1 90 ? 27.751 -2.589 -21.091 1.00 82.44 90 ALA A C 1
ATOM 770 O O . ALA A 1 90 ? 28.844 -2.584 -21.656 1.00 82.44 90 ALA A O 1
ATOM 771 N N . PHE A 1 91 ? 27.348 -3.612 -20.331 1.00 79.62 91 PHE A N 1
ATOM 772 C CA . PHE A 1 91 ? 28.130 -4.827 -20.115 1.00 79.62 91 PHE A CA 1
ATOM 773 C C . PHE A 1 91 ? 28.387 -5.587 -21.423 1.00 79.62 91 PHE A C 1
ATOM 775 O O . PHE A 1 91 ? 29.539 -5.855 -21.750 1.00 79.62 91 PHE A O 1
ATOM 782 N N . LYS A 1 92 ? 27.344 -5.868 -22.221 1.00 80.44 92 LYS A N 1
ATOM 783 C CA . LYS A 1 92 ? 27.496 -6.527 -23.531 1.00 80.44 92 LYS A CA 1
ATOM 784 C C . LYS A 1 92 ? 28.424 -5.747 -24.465 1.00 80.44 92 LYS A C 1
ATOM 786 O O . LYS A 1 92 ? 29.241 -6.358 -25.144 1.00 80.44 92 LYS A O 1
ATOM 791 N N . LYS A 1 93 ? 28.337 -4.411 -24.462 1.00 83.94 93 LYS A N 1
ATOM 792 C CA . LYS A 1 93 ? 29.232 -3.527 -25.224 1.00 83.94 93 LYS A CA 1
ATOM 793 C C . LYS A 1 93 ? 30.683 -3.639 -24.756 1.00 83.94 93 LYS A C 1
ATOM 795 O O . LYS A 1 93 ? 31.566 -3.754 -25.596 1.00 83.94 93 LYS A O 1
ATOM 800 N N . ARG A 1 94 ? 30.933 -3.665 -23.441 1.00 85.25 94 ARG A N 1
ATOM 801 C CA . ARG A 1 94 ? 32.278 -3.876 -22.874 1.00 85.25 94 ARG A CA 1
ATOM 802 C C . ARG A 1 94 ? 32.844 -5.261 -23.212 1.00 85.25 94 ARG A C 1
ATOM 804 O O . ARG A 1 94 ? 34.036 -5.370 -23.453 1.00 85.25 94 ARG A O 1
ATOM 811 N N . MET A 1 95 ? 31.996 -6.288 -23.256 1.00 85.62 95 MET A N 1
ATOM 812 C CA . MET A 1 95 ? 32.382 -7.662 -23.603 1.00 85.62 95 MET A CA 1
ATOM 813 C C . MET A 1 95 ? 32.513 -7.913 -25.116 1.00 85.62 95 MET A C 1
ATOM 815 O O . MET A 1 95 ? 32.844 -9.025 -25.514 1.00 85.62 95 MET A O 1
ATOM 819 N N . GLY A 1 96 ? 32.234 -6.919 -25.969 1.00 86.06 96 GLY A N 1
ATOM 820 C CA . GLY A 1 96 ? 32.288 -7.073 -27.428 1.00 86.06 96 GLY A CA 1
ATOM 821 C C . GLY A 1 96 ? 31.153 -7.916 -28.027 1.00 86.06 96 GLY A C 1
ATOM 822 O O . GLY A 1 96 ? 31.237 -8.328 -29.175 1.00 86.06 96 GLY A O 1
ATOM 823 N N . TRP A 1 97 ? 30.074 -8.171 -27.281 1.00 78.06 97 TRP A N 1
ATOM 824 C CA . TRP A 1 97 ? 28.954 -9.039 -27.687 1.00 78.06 97 TRP A CA 1
ATOM 825 C C . TRP A 1 97 ? 27.829 -8.305 -28.438 1.00 78.06 97 TRP A C 1
ATOM 827 O O . TRP A 1 97 ? 26.673 -8.728 -28.396 1.00 78.06 97 TRP A O 1
ATOM 837 N N . VAL A 1 98 ? 28.115 -7.158 -29.056 1.00 70.62 98 VAL A N 1
ATOM 838 C CA . VAL A 1 98 ? 27.103 -6.354 -29.761 1.00 70.62 98 VAL A CA 1
ATOM 839 C C . VAL A 1 98 ? 27.235 -6.613 -31.262 1.00 70.62 98 VAL A C 1
ATOM 841 O O . VAL A 1 98 ? 28.109 -6.036 -31.898 1.00 70.62 98 VAL A O 1
ATOM 844 N N . GLY A 1 99 ? 26.382 -7.492 -31.803 1.00 59.31 99 GLY A N 1
ATOM 845 C CA . GLY A 1 99 ? 26.349 -7.844 -33.228 1.00 59.31 99 GLY A CA 1
ATOM 846 C C . GLY A 1 99 ? 25.682 -9.197 -33.509 1.00 59.31 99 GLY A C 1
ATOM 847 O O . GLY A 1 99 ? 26.387 -10.187 -33.665 1.00 59.31 99 GLY A O 1
ATOM 848 N N . ALA A 1 100 ? 24.345 -9.224 -33.519 1.00 42.12 100 ALA A N 1
ATOM 849 C CA . ALA A 1 100 ? 23.448 -10.146 -34.236 1.00 42.12 100 ALA A CA 1
ATOM 850 C C . ALA A 1 100 ? 22.008 -9.648 -34.043 1.00 42.12 100 ALA A C 1
ATOM 852 O O . ALA A 1 100 ? 21.661 -9.338 -32.875 1.00 42.12 100 ALA A O 1
#

Radius of gyration: 19.76 Å; Cα contacts (8 Å, |Δi|>4): 91; chains: 1; bounding box: 47×32×53 Å

pLDDT: mean 86.97, std 12.1, range [42.12, 96.81]